Protein AF-A0A090ZIH5-F1 (afdb_monomer_lite)

Structure (mmCIF, N/CA/C/O backbone):
data_AF-A0A090ZIH5-F1
#
_entry.id   AF-A0A090ZIH5-F1
#
loop_
_atom_site.group_PDB
_atom_site.id
_atom_site.type_symbol
_atom_site.label_atom_id
_atom_site.label_alt_id
_atom_site.label_comp_id
_atom_site.label_asym_id
_atom_site.label_entity_id
_atom_site.label_seq_id
_atom_site.pdbx_PDB_ins_code
_atom_site.Cartn_x
_atom_site.Cartn_y
_atom_site.Cartn_z
_atom_site.occupancy
_atom_site.B_iso_or_equiv
_atom_site.auth_seq_id
_atom_site.auth_comp_id
_atom_site.auth_asym_id
_atom_site.auth_atom_id
_atom_site.pdbx_PDB_model_num
ATOM 1 N N . MET A 1 1 ? 14.638 50.333 -5.556 1.00 39.03 1 MET A N 1
ATOM 2 C CA . MET A 1 1 ? 13.413 50.103 -4.761 1.00 39.03 1 MET A CA 1
ATOM 3 C C . MET A 1 1 ? 12.648 48.981 -5.453 1.00 39.03 1 MET A C 1
ATOM 5 O O . MET A 1 1 ? 12.028 49.223 -6.477 1.00 39.03 1 MET A O 1
ATOM 9 N N . PHE A 1 2 ? 12.843 47.732 -5.023 1.00 42.19 2 PHE A N 1
ATOM 10 C CA . PHE A 1 2 ? 12.240 46.568 -5.680 1.00 42.19 2 PHE A CA 1
ATOM 11 C C . PHE A 1 2 ? 10.828 46.371 -5.133 1.00 42.19 2 PHE A C 1
ATOM 13 O O . PHE A 1 2 ? 10.650 46.178 -3.932 1.00 42.19 2 PHE A O 1
ATOM 20 N N . GLN A 1 3 ? 9.831 46.490 -6.010 1.00 40.41 3 GLN A N 1
ATOM 21 C CA . GLN A 1 3 ? 8.431 46.315 -5.646 1.00 40.41 3 GLN A CA 1
ATOM 22 C C . GLN A 1 3 ? 8.153 44.835 -5.380 1.00 40.41 3 GLN A C 1
ATOM 24 O O . GLN A 1 3 ? 8.358 43.976 -6.237 1.00 40.41 3 GLN A O 1
ATOM 29 N N . LYS A 1 4 ? 7.712 44.560 -4.155 1.00 46.72 4 LYS A N 1
ATOM 30 C CA . LYS A 1 4 ? 7.287 43.259 -3.652 1.00 46.72 4 LYS A CA 1
ATOM 31 C C . LYS A 1 4 ? 5.966 42.891 -4.331 1.00 46.72 4 LYS A C 1
ATOM 33 O O . LYS A 1 4 ? 4.946 43.520 -4.078 1.00 46.72 4 LYS A O 1
ATOM 38 N N . THR A 1 5 ? 5.989 41.911 -5.228 1.00 48.22 5 THR A N 1
ATOM 39 C CA . THR A 1 5 ? 4.767 41.365 -5.828 1.00 48.22 5 THR A CA 1
ATOM 40 C C . THR A 1 5 ? 4.127 40.408 -4.828 1.00 48.22 5 THR A C 1
ATOM 42 O O . THR A 1 5 ? 4.572 39.273 -4.657 1.00 48.22 5 THR A O 1
ATOM 45 N N . GLU A 1 6 ? 3.108 40.904 -4.133 1.00 49.03 6 GLU A N 1
ATOM 46 C CA . GLU A 1 6 ? 2.172 40.128 -3.324 1.00 49.03 6 GLU A CA 1
ATOM 47 C C . GLU A 1 6 ? 1.536 39.054 -4.225 1.00 49.03 6 GLU A C 1
ATOM 49 O O . GLU A 1 6 ? 0.772 39.360 -5.142 1.00 49.03 6 GLU A O 1
ATOM 54 N N . ARG A 1 7 ? 1.900 37.780 -4.031 1.00 50.09 7 ARG A N 1
ATOM 55 C CA . ARG A 1 7 ? 1.198 36.672 -4.684 1.00 50.09 7 ARG A CA 1
ATOM 56 C C . ARG A 1 7 ? -0.088 36.428 -3.914 1.00 50.09 7 ARG A C 1
ATOM 58 O O . ARG A 1 7 ? -0.070 35.856 -2.828 1.00 50.09 7 ARG A O 1
ATOM 65 N N . GLU A 1 8 ? -1.170 36.904 -4.512 1.00 45.03 8 GLU A N 1
ATOM 66 C CA . GLU A 1 8 ? -2.552 36.719 -4.101 1.00 45.03 8 GLU A CA 1
ATOM 67 C C . GLU A 1 8 ? -2.813 35.269 -3.670 1.00 45.03 8 GLU A C 1
ATOM 69 O O . GLU A 1 8 ? -2.657 34.317 -4.443 1.00 45.03 8 GLU A O 1
ATOM 74 N N . GLY A 1 9 ? -3.167 35.108 -2.394 1.00 50.38 9 GLY A N 1
ATOM 75 C CA . GLY A 1 9 ? -3.546 33.834 -1.808 1.00 50.38 9 GLY A CA 1
ATOM 76 C C . GLY A 1 9 ? -4.756 33.278 -2.543 1.00 50.38 9 GLY A C 1
ATOM 77 O O . GLY A 1 9 ? -5.862 33.809 -2.446 1.00 50.38 9 GLY A O 1
ATOM 78 N N . LYS A 1 10 ? -4.545 32.193 -3.286 1.00 56.00 10 LYS A N 1
ATOM 79 C CA . LYS A 1 10 ? -5.609 31.470 -3.976 1.00 56.00 10 LYS A CA 1
ATOM 80 C C . LYS A 1 10 ? -6.555 30.879 -2.926 1.00 56.00 10 LYS A C 1
ATOM 82 O O . LYS A 1 10 ? -6.277 29.826 -2.358 1.00 56.00 10 LYS A O 1
ATOM 87 N N . LYS A 1 11 ? -7.665 31.572 -2.657 1.00 53.62 11 LYS A N 1
ATOM 88 C CA . LYS A 1 11 ? -8.812 31.039 -1.912 1.00 53.62 11 LYS A CA 1
ATOM 89 C C . LYS A 1 11 ? -9.359 29.837 -2.678 1.00 53.62 11 LYS A C 1
ATOM 91 O O . LYS A 1 11 ? -10.033 29.995 -3.693 1.00 53.62 11 LYS A O 1
ATOM 96 N N . VAL A 1 12 ? -9.044 28.638 -2.203 1.00 57.44 12 VAL A N 1
ATOM 97 C CA . VAL A 1 12 ? -9.722 27.414 -2.628 1.00 57.44 12 VAL A CA 1
ATOM 98 C C . VAL A 1 12 ? -10.983 27.303 -1.780 1.00 57.44 12 VAL A C 1
ATOM 100 O O . VAL A 1 12 ? -10.938 26.856 -0.638 1.00 57.44 12 VAL A O 1
ATOM 103 N N . ASN A 1 13 ? -12.096 27.782 -2.330 1.00 57.12 13 ASN A N 1
ATOM 104 C CA . ASN A 1 13 ? -13.419 27.419 -1.846 1.00 57.12 13 ASN A CA 1
ATOM 105 C C . ASN A 1 13 ? -13.751 26.047 -2.435 1.00 57.12 13 ASN A C 1
ATOM 107 O O . ASN A 1 13 ? -14.067 25.967 -3.618 1.00 57.12 13 ASN A O 1
ATOM 111 N N . ASP A 1 14 ? -13.692 24.996 -1.623 1.00 52.44 14 ASP A N 1
ATOM 112 C CA . ASP A 1 14 ? -14.380 23.748 -1.942 1.00 52.44 14 ASP A CA 1
ATOM 113 C C . ASP A 1 14 ? -14.984 23.173 -0.661 1.00 52.44 14 ASP A C 1
ATOM 115 O O . ASP A 1 14 ? -14.299 22.656 0.224 1.00 52.44 14 ASP A O 1
ATOM 119 N N . THR A 1 15 ? -16.291 23.371 -0.541 1.00 56.12 15 THR A N 1
ATOM 120 C CA . THR A 1 15 ? -17.143 22.866 0.526 1.00 56.12 15 THR A CA 1
ATOM 121 C C . THR A 1 15 ? -17.324 21.370 0.304 1.00 56.12 15 THR A C 1
ATOM 123 O O . THR A 1 15 ? -18.261 20.910 -0.338 1.00 56.12 15 THR A O 1
ATOM 126 N N . SER A 1 16 ? -16.385 20.592 0.811 1.00 55.16 16 SER A N 1
ATOM 127 C CA . SER A 1 16 ? -16.565 19.177 1.097 1.00 55.16 16 SER A CA 1
ATOM 128 C C . SER A 1 16 ? -16.030 18.988 2.502 1.00 55.16 16 SER A C 1
ATOM 130 O O . SER A 1 16 ? -14.996 19.570 2.830 1.00 55.16 16 SER A O 1
ATOM 132 N N . ASP A 1 17 ? -16.698 18.185 3.324 1.00 52.28 17 ASP A N 1
ATOM 133 C CA . ASP A 1 17 ? -16.139 17.617 4.557 1.00 52.28 17 ASP A CA 1
ATOM 134 C C . ASP A 1 17 ? -14.987 16.671 4.161 1.00 52.28 17 ASP A C 1
ATOM 136 O O . ASP A 1 17 ? -15.041 15.444 4.241 1.00 52.28 17 ASP A O 1
ATOM 140 N N . LYS A 1 18 ? -13.962 17.253 3.540 1.00 59.75 18 LYS A N 1
ATOM 141 C CA . LYS A 1 18 ? -12.783 16.586 3.045 1.00 59.75 18 LYS A CA 1
ATOM 142 C C . LYS A 1 18 ? -12.058 16.206 4.310 1.00 59.75 18 LYS A C 1
ATOM 144 O O . LYS A 1 18 ? -11.576 17.096 5.004 1.00 59.75 18 LYS A O 1
ATOM 149 N N . LEU A 1 19 ? -12.029 14.911 4.612 1.00 66.94 19 LEU A N 1
ATOM 150 C CA . LEU A 1 19 ? -11.187 14.354 5.661 1.00 66.94 19 LEU A CA 1
ATOM 151 C C . LEU A 1 19 ? -9.802 14.987 5.501 1.00 66.94 19 LEU A C 1
ATOM 153 O O . LEU A 1 19 ? -9.091 14.721 4.527 1.00 66.94 19 LEU A O 1
ATOM 157 N N . MET A 1 20 ? -9.502 15.938 6.385 1.00 79.75 20 MET A N 1
ATOM 158 C CA . MET A 1 20 ? -8.267 16.702 6.352 1.00 79.75 20 MET A CA 1
ATOM 159 C C . MET A 1 20 ? -7.196 15.754 6.849 1.00 79.75 20 MET A C 1
ATOM 161 O O . MET A 1 20 ? -6.973 15.626 8.048 1.00 79.75 20 MET A O 1
ATOM 165 N N . LEU A 1 21 ? -6.591 15.041 5.906 1.00 85.75 21 LEU A N 1
ATOM 166 C CA . LEU A 1 21 ? -5.418 14.238 6.178 1.00 85.75 21 LEU A CA 1
ATOM 167 C C . LEU A 1 21 ? -4.327 15.177 6.672 1.00 85.75 21 LEU A C 1
ATOM 169 O O . LEU A 1 21 ? -4.009 16.188 6.037 1.00 85.75 21 LEU A O 1
ATOM 173 N N . THR A 1 22 ? -3.761 14.833 7.814 1.00 92.06 22 THR A N 1
ATOM 174 C CA . THR A 1 22 ? -2.556 15.469 8.317 1.00 92.06 22 THR A CA 1
ATOM 175 C C . THR A 1 22 ? -1.425 15.294 7.306 1.00 92.06 22 THR A C 1
ATOM 177 O O . THR A 1 22 ? -1.398 14.360 6.499 1.00 92.06 22 THR A O 1
ATOM 180 N N . GLU A 1 23 ? -0.452 16.200 7.344 1.00 92.56 23 GLU A N 1
ATOM 181 C CA . GLU A 1 23 ? 0.718 16.102 6.472 1.00 92.56 23 GLU A CA 1
ATOM 182 C C . GLU A 1 23 ? 1.464 14.772 6.673 1.00 92.56 23 GLU A C 1
ATOM 184 O O . GLU A 1 23 ? 1.969 14.182 5.719 1.00 92.56 23 GLU A O 1
ATOM 189 N N . GLU A 1 24 ? 1.485 14.272 7.909 1.00 92.44 24 GLU A N 1
ATOM 190 C CA . GLU A 1 24 ? 2.037 12.964 8.240 1.00 92.44 24 GLU A CA 1
ATOM 191 C C . GLU A 1 24 ? 1.303 11.842 7.495 1.00 92.44 24 GLU A C 1
ATOM 193 O O . GLU A 1 24 ? 1.942 11.085 6.765 1.00 92.44 24 GLU A O 1
ATOM 198 N N . GLU A 1 25 ? -0.027 11.776 7.588 1.00 92.44 25 GLU A N 1
ATOM 199 C CA . GLU A 1 25 ? -0.831 10.765 6.889 1.00 92.44 25 GLU A CA 1
ATOM 200 C C . GLU A 1 25 ? -0.575 10.781 5.377 1.00 92.44 25 GLU A C 1
ATOM 202 O O . GLU A 1 25 ? -0.391 9.726 4.762 1.00 92.44 25 GLU A O 1
ATOM 207 N N . VAL A 1 26 ? -0.493 11.975 4.775 1.00 93.19 26 VAL A N 1
ATOM 208 C CA . VAL A 1 26 ? -0.158 12.139 3.352 1.00 93.19 26 VAL A CA 1
ATOM 209 C C . VAL A 1 26 ? 1.220 11.555 3.036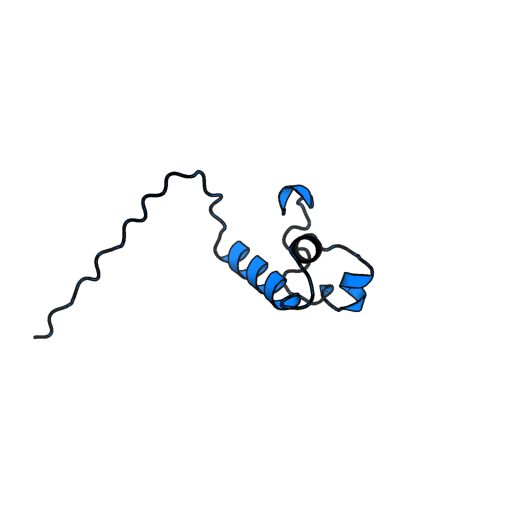 1.00 93.19 26 VAL A C 1
ATOM 211 O O . VAL A 1 26 ? 1.340 10.779 2.086 1.00 93.19 26 VAL A O 1
ATOM 214 N N . ARG A 1 27 ? 2.254 11.864 3.830 1.00 94.75 27 ARG A N 1
ATOM 215 C CA . ARG A 1 27 ? 3.607 11.312 3.622 1.00 94.75 27 ARG A CA 1
ATOM 216 C C . ARG A 1 27 ? 3.620 9.788 3.718 1.00 94.75 27 ARG A C 1
ATOM 218 O O . ARG A 1 27 ? 4.227 9.130 2.875 1.00 94.75 27 ARG A O 1
ATOM 225 N N . TYR A 1 28 ? 2.926 9.223 4.702 1.00 94.94 28 TYR A N 1
ATOM 226 C CA . TYR A 1 28 ? 2.840 7.775 4.890 1.00 94.94 28 TYR A CA 1
ATOM 227 C C . TYR A 1 28 ? 2.129 7.076 3.724 1.00 94.94 28 TYR A C 1
ATOM 229 O O . TYR A 1 28 ? 2.605 6.049 3.234 1.00 94.94 28 TYR A O 1
ATOM 237 N N . MET A 1 29 ? 1.035 7.650 3.216 1.00 92.75 29 MET A N 1
ATOM 238 C CA . MET A 1 29 ? 0.363 7.122 2.025 1.00 92.75 29 MET A CA 1
ATOM 239 C C . MET A 1 29 ? 1.239 7.207 0.775 1.00 92.75 29 MET A C 1
ATOM 241 O O . MET A 1 29 ? 1.272 6.252 -0.001 1.00 92.75 29 MET A O 1
ATOM 245 N N . LEU A 1 30 ? 1.973 8.308 0.590 1.00 93.81 30 LEU A N 1
ATOM 246 C CA . LEU A 1 30 ? 2.898 8.462 -0.533 1.00 93.81 30 LEU A CA 1
ATOM 247 C C . LEU A 1 30 ? 4.046 7.448 -0.466 1.00 93.81 30 LEU A C 1
ATOM 249 O O . LEU A 1 30 ? 4.345 6.825 -1.478 1.00 93.81 30 LEU A O 1
ATOM 253 N N . HIS A 1 31 ? 4.629 7.200 0.710 1.00 92.88 31 HIS A N 1
ATOM 254 C CA . HIS A 1 31 ? 5.659 6.166 0.862 1.00 92.88 31 HIS A CA 1
ATOM 255 C C . HIS A 1 31 ? 5.139 4.751 0.599 1.00 92.88 31 HIS A C 1
ATOM 257 O O . HIS A 1 31 ? 5.818 3.952 -0.051 1.00 92.88 31 HIS A O 1
ATOM 263 N N . ALA A 1 32 ? 3.929 4.430 1.064 1.00 93.81 32 ALA A N 1
ATOM 264 C CA . ALA A 1 32 ? 3.301 3.156 0.733 1.00 93.81 32 ALA A CA 1
ATOM 265 C C . ALA A 1 32 ? 3.045 3.030 -0.780 1.00 93.81 32 ALA A C 1
ATOM 267 O O . ALA A 1 32 ? 3.213 1.945 -1.333 1.00 93.81 32 ALA A O 1
ATOM 268 N N . ALA A 1 33 ? 2.652 4.122 -1.447 1.00 94.31 33 ALA A N 1
ATOM 269 C CA . ALA A 1 33 ? 2.394 4.147 -2.885 1.00 94.31 33 ALA A CA 1
ATOM 270 C C . ALA A 1 33 ? 3.681 3.974 -3.698 1.00 94.31 33 ALA A C 1
ATOM 272 O O . ALA A 1 33 ? 3.696 3.190 -4.643 1.00 94.31 33 ALA A O 1
ATOM 273 N N . ASP A 1 34 ? 4.757 4.643 -3.287 1.00 93.25 34 ASP A N 1
ATOM 274 C CA . ASP A 1 34 ? 6.086 4.518 -3.886 1.00 93.25 34 ASP A CA 1
ATOM 275 C C . ASP A 1 34 ? 6.593 3.070 -3.810 1.00 93.25 34 ASP A C 1
ATOM 277 O O . ASP A 1 34 ? 7.047 2.508 -4.803 1.00 93.25 34 ASP A O 1
ATOM 281 N N . SER A 1 35 ? 6.354 2.402 -2.673 1.00 89.81 35 SER A N 1
ATOM 282 C CA . SER A 1 35 ? 6.717 0.991 -2.467 1.00 89.81 35 SER A CA 1
ATOM 283 C C . SER A 1 35 ? 6.031 0.027 -3.454 1.00 89.81 35 SER A C 1
ATOM 285 O O . SER A 1 35 ? 6.499 -1.093 -3.640 1.00 89.81 35 SER A O 1
ATOM 287 N N . ILE A 1 36 ? 4.911 0.420 -4.077 1.00 92.81 36 ILE A N 1
ATOM 288 C CA . ILE A 1 36 ? 4.138 -0.433 -4.999 1.00 92.81 36 ILE A CA 1
ATOM 289 C C . ILE A 1 36 ? 4.015 0.128 -6.419 1.00 92.81 36 ILE A C 1
ATOM 291 O O . ILE A 1 36 ? 3.321 -0.477 -7.245 1.00 92.81 36 ILE A O 1
ATOM 295 N N . ALA A 1 37 ? 4.640 1.270 -6.711 1.00 90.56 37 ALA A N 1
ATOM 296 C CA . ALA A 1 37 ? 4.495 1.969 -7.980 1.00 90.56 37 ALA A CA 1
ATOM 297 C C . 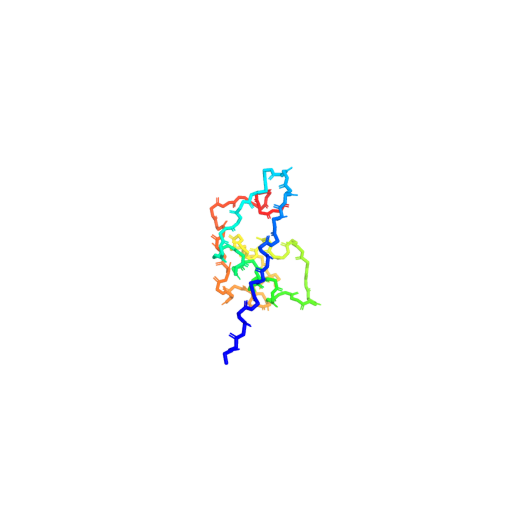ALA A 1 37 ? 4.870 1.053 -9.159 1.00 90.56 37 ALA A C 1
ATOM 299 O O . ALA A 1 37 ? 5.947 0.466 -9.198 1.00 90.56 37 ALA A O 1
ATOM 300 N N . GLY A 1 38 ? 3.944 0.881 -10.108 1.00 85.88 38 GLY A N 1
ATOM 301 C CA . GLY A 1 38 ? 4.129 0.001 -11.271 1.00 85.88 38 GLY A CA 1
ATOM 302 C C . GLY A 1 38 ? 4.002 -1.507 -10.998 1.00 85.88 38 GLY A C 1
ATOM 303 O O . GLY A 1 38 ? 3.954 -2.279 -11.952 1.00 85.88 38 GLY A O 1
ATOM 304 N N . CYS A 1 39 ? 3.876 -1.933 -9.736 1.00 86.38 39 CYS A N 1
ATOM 305 C CA . CYS A 1 39 ? 3.843 -3.347 -9.341 1.00 86.38 39 CYS A CA 1
ATOM 306 C C . CYS A 1 39 ? 2.499 -3.789 -8.737 1.00 86.38 39 CYS A C 1
ATOM 308 O O . CYS A 1 39 ? 2.133 -4.962 -8.841 1.00 86.38 39 CYS A O 1
ATOM 310 N N . ALA A 1 40 ? 1.747 -2.885 -8.095 1.00 90.75 40 ALA A N 1
ATOM 311 C CA . ALA A 1 40 ? 0.442 -3.203 -7.512 1.00 90.75 40 ALA A CA 1
ATOM 312 C C . ALA A 1 40 ? -0.494 -1.983 -7.400 1.00 90.75 40 ALA A C 1
ATOM 314 O O . ALA A 1 40 ? -0.109 -0.846 -7.647 1.00 90.75 40 ALA A O 1
ATOM 315 N N . GLY A 1 41 ? -1.757 -2.235 -7.034 1.00 91.06 41 GLY A N 1
ATOM 316 C CA . GLY A 1 41 ? -2.798 -1.208 -6.908 1.00 91.06 41 GLY A CA 1
ATOM 317 C C . GLY A 1 41 ? -3.246 -0.920 -5.469 1.00 91.06 41 GLY A C 1
ATOM 318 O O . GLY A 1 41 ? -2.656 -1.381 -4.492 1.00 91.06 41 GLY A O 1
ATOM 319 N N . ARG A 1 42 ? -4.374 -0.208 -5.349 1.00 93.06 42 ARG A N 1
ATOM 320 C CA . ARG A 1 42 ? -4.977 0.280 -4.087 1.00 93.06 42 ARG A CA 1
ATOM 321 C C . ARG A 1 42 ? -5.134 -0.784 -2.995 1.00 93.06 42 ARG A C 1
ATOM 323 O O . ARG A 1 42 ? -4.909 -0.509 -1.823 1.00 93.06 42 ARG A O 1
ATOM 330 N N . THR A 1 43 ? -5.477 -2.018 -3.361 1.00 93.50 43 THR A N 1
ATOM 331 C CA . THR A 1 43 ? -5.607 -3.116 -2.390 1.00 93.50 43 THR A CA 1
ATOM 332 C C . THR A 1 43 ? -4.274 -3.459 -1.725 1.00 93.50 43 THR A C 1
ATOM 334 O O . THR A 1 43 ? -4.250 -3.768 -0.536 1.00 93.50 43 THR A O 1
ATOM 337 N N . MET A 1 44 ? -3.162 -3.407 -2.466 1.00 94.75 44 MET A N 1
ATOM 338 C CA . MET A 1 44 ? -1.834 -3.651 -1.897 1.00 94.75 44 MET A CA 1
ATOM 339 C C . MET A 1 44 ? -1.408 -2.486 -1.004 1.00 94.75 44 MET A C 1
ATOM 341 O O . MET A 1 44 ? -0.914 -2.725 0.094 1.00 94.75 44 MET A O 1
ATOM 345 N N . LEU A 1 45 ? -1.699 -1.249 -1.420 1.00 95.12 45 LEU A N 1
ATOM 346 C CA . LEU A 1 45 ? -1.486 -0.052 -0.603 1.00 95.12 45 LEU A CA 1
ATOM 347 C C . LEU A 1 45 ? -2.168 -0.189 0.767 1.00 95.12 45 LEU A C 1
ATOM 349 O O . LEU A 1 45 ? -1.525 -0.059 1.806 1.00 95.12 45 LEU A O 1
ATOM 353 N N . ALA A 1 46 ? -3.460 -0.532 0.776 1.00 95.56 46 ALA A N 1
ATOM 354 C CA . ALA A 1 46 ? -4.219 -0.699 2.011 1.00 95.56 46 ALA A CA 1
ATOM 355 C C . ALA A 1 46 ? -3.674 -1.837 2.886 1.00 95.56 46 ALA A C 1
ATOM 357 O O . ALA A 1 46 ? -3.659 -1.727 4.111 1.00 95.56 46 ALA A O 1
ATOM 358 N N . LYS A 1 47 ? -3.177 -2.921 2.276 1.00 96.00 47 LYS A N 1
ATOM 359 C CA . LYS A 1 47 ? -2.515 -4.018 2.995 1.00 96.00 47 LYS A CA 1
ATOM 360 C C . LYS A 1 47 ? -1.208 -3.576 3.656 1.00 96.00 47 LYS A C 1
ATOM 362 O O . LYS A 1 47 ? -0.978 -3.979 4.795 1.00 96.00 47 LYS A O 1
ATOM 367 N N . ILE A 1 48 ? -0.398 -2.747 2.994 1.00 96.12 48 ILE A N 1
ATOM 368 C CA . ILE A 1 48 ? 0.817 -2.159 3.583 1.00 96.12 48 ILE A CA 1
ATOM 369 C C . ILE A 1 48 ? 0.432 -1.289 4.774 1.00 96.12 48 ILE A C 1
ATOM 371 O O . ILE A 1 48 ? 0.857 -1.570 5.892 1.00 96.12 48 ILE A O 1
ATOM 375 N N . LEU A 1 49 ? -0.454 -0.312 4.567 1.00 95.81 49 LEU A N 1
ATOM 376 C CA . LEU A 1 49 ? -0.879 0.615 5.618 1.00 95.81 49 LEU A CA 1
ATOM 377 C C . LEU A 1 49 ? -1.518 -0.112 6.811 1.00 95.81 49 LEU A C 1
ATOM 379 O O . LEU A 1 49 ? -1.320 0.277 7.959 1.00 95.81 49 LEU A O 1
ATOM 383 N N . LYS A 1 50 ? -2.232 -1.217 6.573 1.00 97.12 50 LYS A N 1
ATOM 384 C CA . LYS A 1 50 ? -2.799 -2.065 7.630 1.00 97.12 50 LYS A CA 1
ATOM 385 C C . LYS A 1 50 ? -1.753 -2.913 8.371 1.00 97.12 50 LYS A C 1
ATOM 387 O O . LYS A 1 50 ? -2.014 -3.340 9.498 1.00 97.12 50 LYS A O 1
ATOM 392 N N . GLY A 1 51 ? -0.598 -3.192 7.768 1.00 95.75 51 GLY A N 1
ATOM 393 C CA . GLY A 1 51 ? 0.388 -4.139 8.300 1.00 95.75 51 GLY A CA 1
ATOM 394 C C . GLY A 1 51 ? -0.012 -5.600 8.052 1.00 95.75 51 GLY A C 1
ATOM 395 O O . GLY A 1 51 ? 0.059 -6.441 8.951 1.00 95.75 51 GLY A O 1
ATOM 396 N N . SER A 1 52 ? -0.545 -5.888 6.861 1.00 95.56 52 SER A N 1
ATOM 397 C CA . SER A 1 52 ? -1.017 -7.218 6.474 1.00 95.56 52 SER A CA 1
ATOM 398 C C . SER A 1 52 ? 0.140 -8.201 6.293 1.00 95.56 52 SER A C 1
ATOM 400 O O . SER A 1 52 ? 1.109 -7.912 5.602 1.00 95.56 52 SER A O 1
ATOM 402 N N . ARG A 1 53 ? -0.015 -9.422 6.816 1.00 95.06 53 ARG A N 1
ATOM 403 C CA . ARG A 1 53 ? 0.937 -10.535 6.637 1.00 95.06 53 ARG A CA 1
ATOM 404 C C . ARG A 1 53 ? 0.685 -11.332 5.350 1.00 95.06 53 ARG A C 1
ATOM 406 O O . ARG A 1 53 ? 0.854 -12.549 5.323 1.00 95.06 53 ARG A O 1
ATOM 413 N N . ASP A 1 54 ? 0.192 -10.668 4.308 1.00 95.44 54 ASP A N 1
ATOM 414 C CA . ASP A 1 54 ? -0.079 -11.307 3.021 1.00 95.44 54 ASP A CA 1
ATOM 415 C C . ASP A 1 54 ? 1.216 -11.885 2.432 1.00 95.44 54 ASP A C 1
ATOM 417 O O . ASP A 1 54 ? 2.245 -11.214 2.393 1.00 95.44 54 ASP A O 1
ATOM 421 N N . LYS A 1 55 ? 1.169 -13.133 1.954 1.00 94.56 55 LYS A N 1
ATOM 422 C CA . LYS A 1 55 ? 2.356 -13.832 1.440 1.00 94.56 55 LYS A CA 1
ATOM 423 C C . LYS A 1 55 ? 3.032 -13.082 0.292 1.00 94.56 55 LYS A C 1
ATOM 425 O O . LYS A 1 55 ? 4.255 -13.065 0.237 1.00 94.56 55 LYS A O 1
ATOM 430 N N . LYS A 1 56 ? 2.261 -12.460 -0.610 1.00 91.94 56 LYS A N 1
ATOM 431 C CA . LYS A 1 56 ? 2.818 -11.682 -1.728 1.00 91.94 56 LYS A CA 1
ATOM 432 C C . LYS A 1 56 ? 3.446 -10.386 -1.233 1.00 91.94 56 LYS A C 1
ATOM 434 O O . LYS A 1 56 ? 4.488 -10.001 -1.739 1.00 91.94 56 LYS A O 1
ATOM 439 N N . LEU A 1 57 ? 2.834 -9.746 -0.235 1.00 93.88 57 LEU A N 1
ATOM 440 C CA . LEU A 1 57 ? 3.376 -8.535 0.382 1.00 93.88 57 LEU A CA 1
ATOM 441 C C . LEU A 1 57 ? 4.751 -8.812 1.002 1.00 93.88 57 LEU A C 1
ATOM 443 O O . LEU A 1 57 ? 5.704 -8.095 0.714 1.00 93.88 57 LEU A O 1
ATOM 447 N N . LEU A 1 58 ? 4.855 -9.887 1.788 1.00 94.75 58 LEU A N 1
ATOM 448 C CA . LEU A 1 58 ? 6.106 -10.295 2.432 1.00 94.75 58 LEU A CA 1
ATOM 449 C C . LEU A 1 58 ? 7.155 -10.773 1.418 1.00 94.75 58 LEU A C 1
ATOM 451 O O . LEU A 1 58 ? 8.327 -10.450 1.554 1.00 94.75 58 LEU A O 1
ATOM 455 N N . ALA A 1 59 ? 6.744 -11.500 0.374 1.00 93.50 59 ALA A N 1
ATOM 456 C CA . ALA A 1 59 ? 7.655 -11.936 -0.686 1.00 93.50 59 ALA A CA 1
ATOM 457 C C . ALA A 1 59 ? 8.262 -10.764 -1.478 1.00 93.50 59 ALA A C 1
ATOM 459 O O . ALA A 1 59 ? 9.355 -10.896 -2.016 1.00 93.50 59 ALA A O 1
ATOM 460 N N . LEU A 1 60 ? 7.558 -9.630 -1.544 1.00 91.00 60 LEU A N 1
ATOM 461 C CA . LEU A 1 60 ? 8.026 -8.394 -2.173 1.00 91.00 60 LEU A CA 1
ATOM 462 C C . LEU A 1 60 ? 8.795 -7.475 -1.204 1.00 91.00 60 LEU A C 1
ATOM 464 O O . LEU A 1 60 ? 9.191 -6.388 -1.609 1.00 91.00 60 LEU A O 1
ATOM 468 N N . GLY A 1 61 ? 8.976 -7.864 0.066 1.00 92.19 61 GLY A N 1
ATOM 469 C CA . GLY A 1 61 ? 9.671 -7.047 1.073 1.00 92.19 61 GLY A CA 1
ATOM 470 C C . GLY A 1 61 ? 8.923 -5.771 1.479 1.00 92.19 61 GLY A C 1
ATOM 471 O O . GLY A 1 61 ? 9.489 -4.869 2.087 1.00 92.19 61 GLY A O 1
ATOM 472 N N . LEU A 1 62 ? 7.627 -5.668 1.173 1.00 92.94 62 LEU A N 1
ATOM 473 C CA . LEU A 1 62 ? 6.845 -4.445 1.406 1.00 92.94 62 LEU A CA 1
ATOM 474 C C . LEU A 1 62 ? 6.587 -4.165 2.898 1.00 92.94 62 LEU A C 1
ATOM 476 O O . LEU A 1 62 ? 6.096 -3.095 3.256 1.00 92.94 62 LEU A O 1
ATOM 480 N N . ASN A 1 63 ? 6.909 -5.121 3.773 1.00 94.38 63 ASN A N 1
ATOM 481 C CA . ASN A 1 63 ? 6.895 -4.947 5.223 1.00 94.38 63 ASN A CA 1
ATOM 482 C C . ASN A 1 63 ? 8.064 -4.111 5.762 1.00 94.38 63 ASN A C 1
ATOM 484 O O . ASN A 1 63 ? 8.015 -3.731 6.928 1.00 94.38 63 ASN A O 1
ATOM 488 N N . ASP A 1 64 ? 9.079 -3.828 4.943 1.00 92.56 64 ASP A N 1
ATOM 489 C CA . ASP A 1 64 ? 10.222 -2.992 5.333 1.00 92.56 64 ASP A CA 1
ATOM 490 C C . ASP A 1 64 ? 9.944 -1.494 5.115 1.00 92.56 64 ASP A C 1
ATOM 492 O O . ASP A 1 64 ? 10.694 -0.635 5.577 1.00 92.56 64 ASP A O 1
ATOM 496 N N . SER A 1 65 ? 8.840 -1.163 4.435 1.00 90.31 65 SER A N 1
ATOM 497 C CA . SER A 1 65 ? 8.384 0.215 4.263 1.00 90.31 65 SER A CA 1
ATOM 498 C C . SER A 1 65 ? 8.070 0.846 5.617 1.00 90.31 65 SER A C 1
ATOM 500 O O . SER A 1 65 ? 7.359 0.253 6.431 1.00 90.31 65 SER A O 1
ATOM 502 N N . ILE A 1 66 ?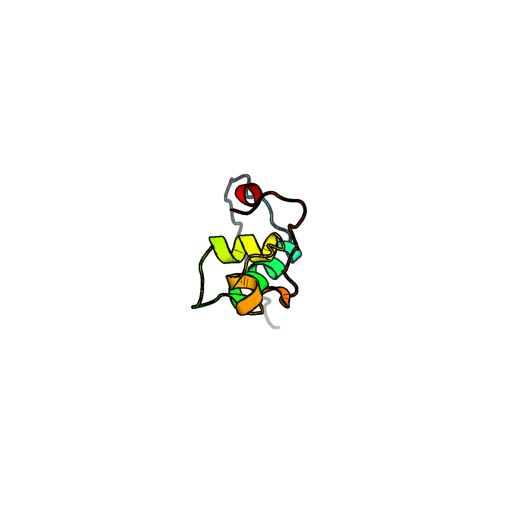 8.496 2.095 5.832 1.00 93.12 66 ILE A N 1
ATOM 503 C CA . ILE A 1 66 ? 8.158 2.831 7.061 1.00 93.12 66 ILE A CA 1
ATOM 504 C C . ILE A 1 66 ? 6.643 2.958 7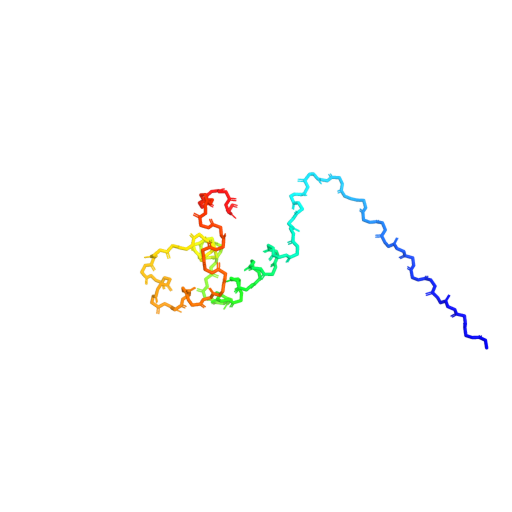.250 1.00 93.12 66 ILE A C 1
ATOM 506 O O . ILE A 1 66 ? 6.166 3.061 8.374 1.00 93.12 66 ILE A O 1
ATOM 510 N N . ALA A 1 67 ? 5.881 2.899 6.152 1.00 95.00 67 ALA A N 1
ATOM 511 C CA . ALA A 1 67 ? 4.431 2.981 6.177 1.00 95.00 67 ALA A CA 1
ATOM 512 C C . ALA A 1 67 ? 3.715 1.676 6.532 1.00 95.00 67 ALA A C 1
ATOM 514 O O . ALA A 1 67 ? 2.485 1.655 6.668 1.00 95.00 67 ALA A O 1
ATOM 515 N N . TYR A 1 68 ? 4.462 0.587 6.711 1.00 96.56 68 TYR A N 1
ATOM 516 C CA . TYR A 1 68 ? 3.897 -0.700 7.063 1.00 96.56 68 TYR A CA 1
ATOM 517 C C . TYR A 1 68 ? 3.246 -0.664 8.451 1.00 96.56 68 TYR A C 1
ATOM 519 O O . TYR A 1 68 ? 3.893 -0.482 9.481 1.00 96.56 68 TYR A O 1
ATOM 527 N N . GLY A 1 69 ? 1.930 -0.870 8.488 1.00 96.25 69 GLY A N 1
ATOM 528 C CA . GLY A 1 69 ? 1.165 -0.881 9.733 1.00 96.25 69 GLY A CA 1
ATOM 529 C C . GLY A 1 69 ? 0.847 0.495 10.319 1.00 96.25 69 GLY A C 1
ATOM 530 O O . GLY A 1 69 ? 0.378 0.544 11.457 1.00 96.25 69 GLY A O 1
ATOM 531 N N . TYR A 1 70 ? 1.029 1.586 9.571 1.00 96.56 70 TYR A N 1
ATOM 532 C CA . TYR A 1 70 ? 0.658 2.934 10.019 1.00 96.56 70 TYR A CA 1
ATOM 533 C C . TYR A 1 70 ? -0.812 3.017 10.486 1.00 96.56 70 TYR A C 1
ATOM 535 O O . TYR A 1 70 ? -1.114 3.479 11.584 1.00 96.56 70 TYR A O 1
ATOM 543 N N . TYR A 1 71 ? -1.727 2.408 9.729 1.00 95.75 71 TYR A N 1
ATOM 544 C CA . TYR A 1 71 ? -3.143 2.259 10.073 1.00 95.75 71 TYR A CA 1
ATOM 545 C C . TYR A 1 71 ? -3.478 0.880 10.658 1.00 95.75 71 TYR A C 1
ATOM 547 O O . TYR A 1 71 ? -4.580 0.356 10.474 1.00 95.75 71 TYR A O 1
ATOM 555 N N . ARG A 1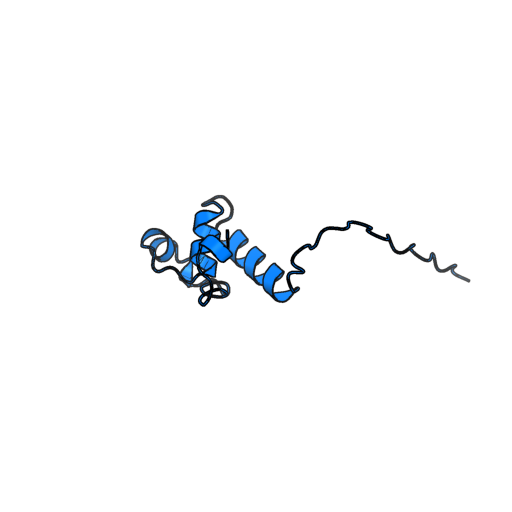 72 ? -2.565 0.260 11.419 1.00 95.88 72 ARG A N 1
ATOM 556 C CA . ARG A 1 72 ? -2.779 -1.076 12.011 1.00 95.88 72 ARG A CA 1
ATOM 557 C C . ARG A 1 72 ? -4.043 -1.179 12.868 1.00 95.88 72 ARG A C 1
ATOM 559 O O . ARG A 1 72 ? -4.572 -2.280 13.017 1.00 95.88 72 ARG A O 1
ATOM 566 N N . ARG A 1 73 ? -4.558 -0.075 13.415 1.00 95.25 73 ARG A N 1
ATOM 567 C CA . ARG A 1 73 ? -5.804 -0.054 14.204 1.00 95.25 73 ARG A CA 1
ATOM 568 C C . ARG A 1 73 ? -7.079 0.019 13.354 1.00 95.25 73 ARG A C 1
ATOM 570 O O . ARG A 1 73 ? -8.128 -0.386 13.838 1.00 95.25 73 ARG A O 1
ATOM 577 N N . LEU A 1 74 ? -6.997 0.466 12.102 1.00 94.44 74 LEU A N 1
ATOM 578 C CA . LEU A 1 74 ? -8.152 0.601 11.209 1.00 94.44 74 LEU A CA 1
ATOM 579 C C . LEU A 1 74 ? -8.480 -0.722 10.513 1.00 94.44 74 LEU A C 1
ATOM 581 O O . LEU A 1 74 ? -7.627 -1.599 10.388 1.00 94.44 74 LEU A O 1
ATOM 585 N N . THR A 1 75 ? -9.717 -0.908 10.063 1.00 94.06 75 THR A N 1
ATOM 586 C CA . THR A 1 75 ? -10.057 -2.002 9.139 1.00 94.06 75 THR A CA 1
ATOM 587 C C . THR A 1 75 ? -9.595 -1.641 7.728 1.00 94.06 75 THR A C 1
ATOM 589 O O . THR A 1 75 ? -9.394 -0.470 7.425 1.00 94.06 75 THR A O 1
ATOM 592 N N . ILE A 1 76 ? -9.450 -2.627 6.836 1.00 91.12 76 ILE A N 1
ATOM 593 C CA . ILE A 1 76 ? -9.150 -2.329 5.423 1.00 91.12 76 ILE A CA 1
ATOM 594 C C . ILE A 1 76 ? -10.256 -1.455 4.813 1.00 91.12 76 ILE A C 1
ATOM 596 O O . ILE A 1 76 ? -9.931 -0.508 4.114 1.00 91.12 76 ILE A O 1
ATOM 600 N N . ALA A 1 77 ? -11.522 -1.704 5.161 1.00 91.69 77 ALA A N 1
ATOM 601 C CA . ALA A 1 77 ? -12.661 -0.896 4.719 1.00 91.69 77 ALA A CA 1
ATOM 602 C C . ALA A 1 77 ? -12.623 0.566 5.203 1.00 91.69 77 ALA A C 1
ATOM 604 O O . ALA A 1 77 ? -13.234 1.416 4.581 1.00 91.69 77 ALA A O 1
ATOM 605 N N . ASN A 1 78 ? -11.912 0.868 6.294 1.00 90.88 78 ASN A N 1
ATOM 606 C CA . ASN A 1 78 ? -11.702 2.251 6.735 1.00 90.88 78 ASN A CA 1
ATOM 607 C C . ASN A 1 78 ? -10.498 2.914 6.039 1.00 90.88 78 ASN A C 1
ATOM 609 O O . ASN A 1 78 ? -10.314 4.117 6.178 1.00 90.88 78 ASN A O 1
ATOM 613 N N . ILE A 1 79 ? -9.651 2.137 5.354 1.00 90.19 79 ILE A N 1
ATOM 614 C CA . ILE A 1 79 ? -8.465 2.620 4.627 1.00 90.19 79 ILE A CA 1
ATOM 615 C C . ILE A 1 79 ? -8.777 2.814 3.129 1.00 9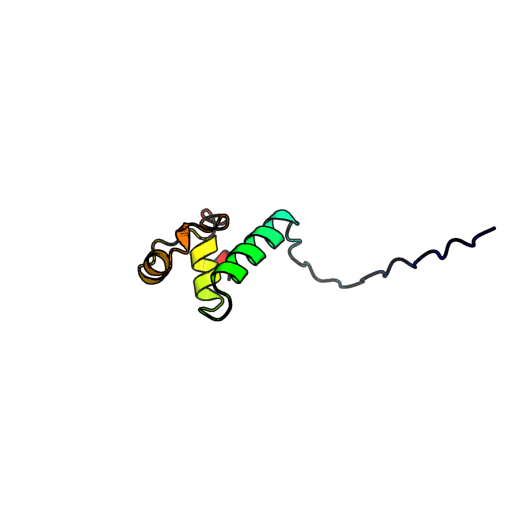0.19 79 ILE A C 1
ATOM 617 O O . ILE A 1 79 ? -8.144 3.646 2.483 1.00 90.19 79 ILE A O 1
ATOM 621 N N . THR A 1 80 ? -9.707 2.029 2.571 1.00 84.19 80 THR A N 1
ATOM 622 C CA . THR A 1 80 ? -10.108 2.025 1.148 1.00 84.19 80 THR A CA 1
ATOM 623 C C . THR A 1 80 ? -11.483 2.617 0.929 1.00 84.19 80 THR A C 1
ATOM 625 O O . THR A 1 80 ? -11.634 3.360 -0.063 1.00 84.19 80 THR A O 1
#

Organism: Paenibacillus macerans (NCBI:txid44252)

Sequence (80 aa):
MFQKTEREGKKVNDTSDKLMLTEEEVRYMLHAADSIAGCAGRTMLAKILKGSRDKKLLALGLNDSIAYGYYRRLTIANIT

pLDDT: mean 83.07, std 18.16, range [39.03, 97.12]

Secondary structure (DSSP, 8-state):
---------------S------HHHHHHHHHHHHTTTTT--HHHHHHHHHT---HHHHHTTGGGSTTTTTTTTS-HHHH-

Radius of gyration: 18.04 Å; chains: 1; bounding box: 31×64×26 Å

InterPro domains:
  IPR036390 Winged helix DNA-binding domain superfamily [SSF46785] (24-75)

Foldseek 3Di:
DDDDPDPPDPPPDDPDPPVPDDPVNVVLLVQLCVLQPPNDDDLSSLCQQLQHPDPVCVVSVSVVGPNGRVVVVDDSVVSD